Protein AF-A0A7Z7YHT8-F1 (afdb_monomer_lite)

Sequence (40 aa):
MDNAVLNSEFIATKAGNITVYNYDSETREYISTSTEYLAV

Organism: Escherichia albertii (NCBI:txid208962)

Radius of gyration: 12.38 Å; chains: 1; bounding box: 26×18×29 Å

Foldseek 3Di:
DDQFDADPVRATPRWDWDKDFDADPVVRDGDDIDIDTDDD

Secondary structure (DSSP, 8-state):
-PBPEE-TTS-EEE-EEEEEEEEETTTTEEEEEEEEEE--

pLDDT: mean 96.64, std 4.4, range [70.25, 98.38]

InterPro domains:
  IPR060498 Tail fiber assembly protein, N-terminal domain [PF28596] (4-40)

Structure (mmCIF, N/CA/C/O backbone):
data_AF-A0A7Z7YHT8-F1
#
_entry.id   AF-A0A7Z7YHT8-F1
#
loop_
_atom_site.group_PDB
_atom_site.id
_atom_site.type_symbol
_atom_site.label_atom_id
_atom_site.label_alt_id
_atom_site.label_comp_id
_atom_site.label_asym_id
_atom_site.label_entity_id
_atom_site.label_seq_id
_atom_site.pdbx_PDB_ins_code
_atom_site.Cartn_x
_atom_site.Cartn_y
_atom_site.Cartn_z
_atom_site.occupancy
_atom_site.B_iso_or_equiv
_atom_site.auth_seq_id
_atom_site.auth_comp_id
_atom_site.auth_asym_id
_atom_site.auth_atom_id
_atom_site.pdbx_PDB_model_num
ATOM 1 N N . MET A 1 1 ? -1.296 -11.489 11.538 1.00 70.25 1 MET A N 1
ATOM 2 C CA . MET A 1 1 ? -1.128 -10.053 11.244 1.00 70.25 1 MET A CA 1
ATOM 3 C C . MET A 1 1 ? -2.447 -9.576 10.683 1.00 70.25 1 MET A C 1
ATOM 5 O O . MET A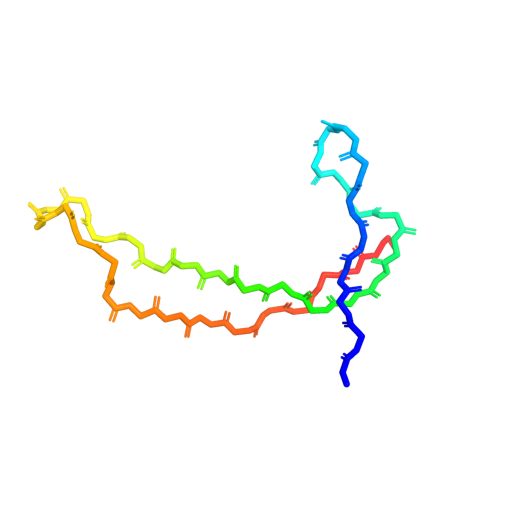 1 1 ? -2.906 -10.175 9.721 1.00 70.25 1 MET A O 1
ATOM 9 N N . ASP A 1 2 ? -3.074 -8.590 11.316 1.00 92.12 2 ASP A N 1
ATOM 10 C CA . ASP A 1 2 ? -4.356 -8.056 10.851 1.00 92.12 2 ASP A CA 1
ATOM 11 C C . ASP A 1 2 ? -4.120 -7.038 9.731 1.00 92.12 2 ASP A C 1
ATOM 13 O O . ASP A 1 2 ? -3.181 -6.246 9.806 1.00 92.12 2 ASP A O 1
ATOM 17 N N . ASN A 1 3 ? -4.971 -7.056 8.706 1.00 96.88 3 ASN A N 1
ATOM 18 C CA . ASN A 1 3 ? -4.949 -6.061 7.634 1.00 96.88 3 ASN A CA 1
ATOM 19 C C . ASN A 1 3 ? -5.694 -4.796 8.066 1.00 96.88 3 ASN A C 1
ATOM 21 O O . ASN A 1 3 ? -6.696 -4.880 8.787 1.00 96.88 3 ASN A O 1
ATOM 25 N N . ALA A 1 4 ? -5.227 -3.639 7.596 1.00 98.00 4 ALA A N 1
ATOM 26 C CA . ALA A 1 4 ? -5.963 -2.392 7.765 1.00 98.00 4 ALA A CA 1
ATOM 27 C C . ALA A 1 4 ? -7.289 -2.438 6.982 1.00 98.00 4 ALA A C 1
ATOM 29 O O . ALA A 1 4 ? -7.378 -3.058 5.921 1.00 98.00 4 ALA A O 1
ATOM 30 N N . VAL A 1 5 ? -8.320 -1.766 7.496 1.00 97.94 5 VAL A N 1
ATOM 31 C CA . VAL A 1 5 ? -9.601 -1.577 6.788 1.00 97.94 5 VAL A CA 1
ATOM 32 C C . VAL A 1 5 ? -9.713 -0.113 6.405 1.00 97.94 5 VAL A C 1
ATOM 34 O O . VAL A 1 5 ? -9.608 0.744 7.279 1.00 97.94 5 VAL A O 1
ATOM 37 N N . LEU A 1 6 ? -9.942 0.177 5.125 1.00 97.81 6 LEU A N 1
ATOM 38 C CA . LEU A 1 6 ? -10.089 1.539 4.614 1.00 97.81 6 LEU A CA 1
ATOM 39 C C . LEU A 1 6 ? -11.561 1.855 4.317 1.00 97.81 6 LEU A C 1
ATOM 41 O O . LEU A 1 6 ? -12.328 0.961 3.955 1.00 97.81 6 LEU A O 1
ATOM 45 N N . ASN A 1 7 ? -11.956 3.119 4.460 1.00 97.50 7 ASN A N 1
ATOM 46 C CA . ASN A 1 7 ? -13.246 3.608 3.966 1.00 97.50 7 ASN A CA 1
ATOM 47 C C . ASN A 1 7 ? -13.194 3.914 2.450 1.00 97.50 7 ASN A C 1
ATOM 49 O O . ASN A 1 7 ? -12.189 3.658 1.786 1.00 97.50 7 ASN A O 1
ATOM 53 N N . SER A 1 8 ? -14.274 4.482 1.900 1.00 98.06 8 SER A N 1
ATOM 54 C CA . SER A 1 8 ? -14.358 4.875 0.481 1.00 98.06 8 SER A CA 1
ATOM 55 C C . SER A 1 8 ? -13.339 5.937 0.059 1.00 98.06 8 SER A C 1
ATOM 57 O O . SER A 1 8 ? -13.024 6.030 -1.121 1.00 98.06 8 SER A O 1
ATOM 59 N N . GLU A 1 9 ? -12.808 6.699 1.015 1.00 97.69 9 GLU A N 1
ATOM 60 C CA . GLU A 1 9 ? -11.816 7.758 0.804 1.00 97.69 9 GLU A CA 1
ATOM 61 C C . GLU A 1 9 ? -10.376 7.258 1.007 1.00 97.69 9 GLU A C 1
ATOM 63 O O . GLU A 1 9 ? -9.447 8.058 1.086 1.00 97.69 9 GLU A O 1
ATOM 68 N N . PHE A 1 10 ? -10.179 5.940 1.131 1.00 95.62 10 PHE A N 1
ATOM 69 C CA . PHE A 1 10 ? -8.885 5.306 1.410 1.00 95.62 10 PHE A CA 1
ATOM 70 C C . PHE A 1 10 ? -8.249 5.706 2.755 1.00 95.62 10 PHE A C 1
ATOM 72 O O . PHE A 1 10 ? -7.034 5.619 2.926 1.00 95.62 10 PHE A O 1
ATOM 79 N N . ILE A 1 11 ? -9.065 6.088 3.742 1.00 96.44 11 ILE A N 1
ATOM 80 C CA . ILE A 1 11 ? -8.627 6.400 5.111 1.00 96.44 11 ILE A CA 1
ATOM 81 C C . ILE A 1 11 ? -8.830 5.175 6.007 1.00 96.44 11 ILE A C 1
ATOM 83 O O . ILE A 1 11 ? -9.877 4.524 5.946 1.00 96.44 11 ILE A O 1
ATOM 87 N N . ALA A 1 12 ? -7.849 4.868 6.860 1.00 97.75 12 ALA A N 1
ATOM 88 C CA . ALA A 1 12 ? -7.934 3.757 7.802 1.00 97.75 12 ALA A CA 1
ATOM 89 C C . ALA A 1 12 ? -9.069 3.939 8.821 1.00 97.75 12 ALA A C 1
ATOM 91 O O . ALA A 1 12 ? -9.198 4.968 9.471 1.00 97.75 12 ALA A O 1
ATOM 92 N N . THR A 1 13 ? -9.875 2.893 8.977 1.00 98.06 13 THR A N 1
ATOM 93 C CA . THR A 1 13 ? -10.938 2.758 9.989 1.00 98.06 13 THR A CA 1
ATOM 94 C C . THR A 1 13 ? -10.651 1.627 10.979 1.00 98.06 13 THR A C 1
ATOM 96 O O . THR A 1 13 ? -11.220 1.593 12.068 1.00 98.06 13 THR A O 1
ATOM 99 N N . LYS A 1 14 ? -9.733 0.716 10.629 1.00 97.69 14 LYS A N 1
ATOM 100 C CA . LYS A 1 14 ? -9.130 -0.279 11.523 1.00 97.69 14 LYS A CA 1
ATOM 101 C C . LYS A 1 14 ? -7.623 -0.307 11.275 1.00 97.69 14 LYS A C 1
ATOM 103 O O . LYS A 1 14 ? -7.211 -0.433 10.122 1.00 97.69 14 LYS A O 1
ATOM 108 N N . ALA A 1 15 ? -6.834 -0.236 12.349 1.00 97.62 15 ALA A N 1
ATOM 109 C CA . ALA A 1 15 ? -5.381 -0.319 12.270 1.00 97.62 15 ALA A CA 1
ATOM 110 C C . ALA A 1 15 ? -4.938 -1.723 11.843 1.00 97.62 15 ALA A C 1
ATOM 112 O O . ALA A 1 15 ? -5.574 -2.725 12.188 1.00 97.62 15 ALA A O 1
ATOM 113 N N . GLY A 1 16 ? -3.844 -1.797 11.098 1.00 97.81 16 GLY A N 1
ATOM 114 C CA . GLY A 1 16 ? -3.324 -3.055 10.587 1.00 97.81 16 GLY A CA 1
ATOM 115 C C . GLY A 1 16 ? -2.280 -2.835 9.509 1.00 97.81 16 GLY A C 1
ATOM 116 O O . GLY A 1 16 ? -1.828 -1.718 9.278 1.00 97.81 16 GLY A O 1
ATOM 117 N N . ASN A 1 17 ? -1.890 -3.912 8.844 1.00 98.00 17 ASN A N 1
ATOM 118 C CA . ASN A 1 17 ? -0.873 -3.862 7.807 1.00 98.00 17 ASN A CA 1
ATOM 119 C C . ASN A 1 17 ? -1.478 -3.605 6.423 1.00 98.00 17 ASN A C 1
ATOM 121 O O . ASN A 1 17 ? -2.594 -4.045 6.129 1.00 98.00 17 ASN A O 1
ATOM 125 N N . ILE A 1 18 ? -0.700 -2.945 5.572 1.00 97.06 18 ILE A N 1
ATOM 126 C CA . ILE A 1 18 ? -0.935 -2.801 4.136 1.00 97.06 18 ILE A CA 1
ATOM 127 C C . ILE A 1 18 ? 0.290 -3.289 3.360 1.00 97.06 18 ILE A C 1
ATOM 129 O O . ILE A 1 18 ? 1.411 -3.289 3.874 1.00 97.06 18 ILE A O 1
ATOM 133 N N . THR A 1 19 ? 0.078 -3.692 2.110 1.00 97.12 19 THR A N 1
ATOM 134 C CA . THR A 1 19 ? 1.166 -3.940 1.161 1.00 97.12 19 THR A CA 1
ATOM 135 C C . THR A 1 19 ? 1.401 -2.678 0.349 1.00 97.12 19 THR A C 1
ATOM 137 O O . THR A 1 19 ? 0.493 -2.206 -0.334 1.00 97.12 19 THR A O 1
ATOM 140 N N . VAL A 1 20 ? 2.618 -2.148 0.405 1.00 97.44 20 VAL A N 1
ATOM 141 C CA . VAL A 1 20 ? 3.056 -1.043 -0.449 1.00 97.44 20 VAL A CA 1
ATOM 142 C C . VAL A 1 20 ? 3.861 -1.628 -1.602 1.00 97.44 20 VAL A C 1
ATOM 144 O O . VAL A 1 20 ? 4.775 -2.427 -1.395 1.00 97.44 20 VAL A O 1
ATOM 147 N N . TYR A 1 21 ? 3.492 -1.255 -2.825 1.00 97.94 21 TYR A N 1
ATOM 148 C CA . TYR A 1 21 ? 4.184 -1.656 -4.045 1.00 97.94 21 TYR A CA 1
ATOM 149 C C . TYR A 1 21 ? 5.094 -0.516 -4.495 1.00 97.94 21 TYR A C 1
ATOM 151 O O . TYR A 1 21 ? 4.614 0.570 -4.822 1.00 97.94 21 TYR A O 1
ATOM 159 N N . ASN A 1 22 ? 6.402 -0.761 -4.533 1.00 97.56 22 ASN A N 1
ATOM 160 C CA . ASN A 1 22 ? 7.373 0.232 -4.980 1.00 97.56 22 ASN A CA 1
ATOM 161 C C . ASN A 1 22 ? 7.417 0.239 -6.508 1.00 97.56 22 ASN A C 1
ATOM 163 O O . ASN A 1 22 ? 7.855 -0.737 -7.121 1.00 97.56 22 ASN A O 1
ATOM 167 N N . TYR A 1 23 ? 6.938 1.328 -7.105 1.00 97.88 23 TYR A N 1
ATOM 168 C CA . TYR A 1 23 ? 6.924 1.546 -8.548 1.00 97.88 23 TYR A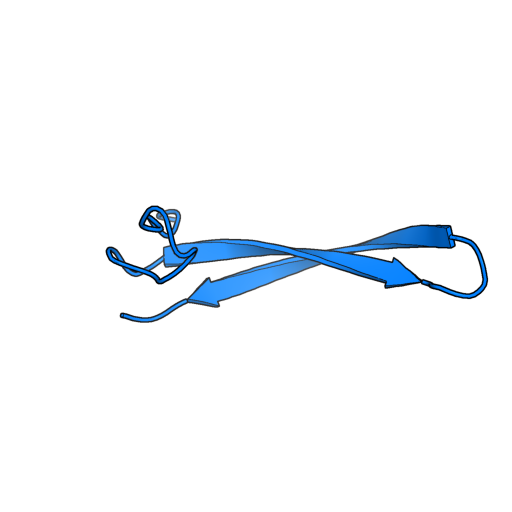 CA 1
ATOM 169 C C . TYR A 1 23 ? 8.121 2.396 -8.977 1.00 97.88 23 TYR A C 1
ATOM 171 O O . TYR A 1 23 ? 8.325 3.492 -8.453 1.00 97.88 23 TYR A O 1
ATOM 179 N N . ASP A 1 24 ? 8.878 1.899 -9.948 1.00 98.19 24 ASP A N 1
ATOM 180 C CA . ASP A 1 24 ? 9.926 2.639 -10.637 1.00 98.19 24 ASP A CA 1
ATOM 181 C C . ASP A 1 24 ? 9.351 3.290 -11.903 1.00 98.19 24 ASP A C 1
ATOM 183 O O . ASP A 1 24 ? 8.860 2.624 -12.819 1.00 98.19 24 ASP A O 1
ATOM 187 N N . SER A 1 25 ? 9.395 4.621 -11.952 1.00 97.81 25 SER A N 1
ATOM 188 C CA . SER A 1 25 ? 8.827 5.402 -13.048 1.00 97.81 25 SER A CA 1
ATOM 189 C C . SER A 1 25 ? 9.695 5.435 -14.304 1.00 97.81 25 SER A C 1
ATOM 191 O O . SER A 1 25 ? 9.158 5.734 -15.375 1.00 97.81 25 SER A O 1
ATOM 193 N N . GLU A 1 26 ? 10.98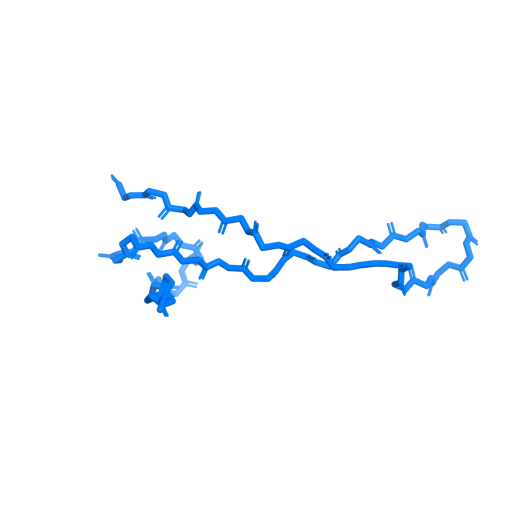8 5.113 -14.204 1.00 98.38 26 GLU A N 1
ATOM 194 C CA .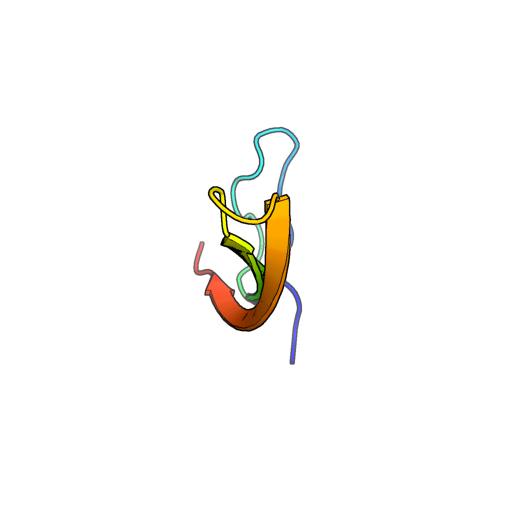 GLU A 1 26 ? 11.902 5.059 -15.348 1.00 98.38 26 GLU A CA 1
ATOM 195 C C . GLU A 1 26 ? 11.627 3.814 -16.198 1.00 98.38 26 GLU A C 1
ATOM 197 O O . GLU A 1 26 ? 11.401 3.909 -17.406 1.00 98.38 26 GLU A O 1
ATOM 202 N N . THR A 1 27 ? 11.566 2.654 -15.546 1.00 98.06 27 THR A N 1
ATOM 203 C CA . THR A 1 27 ? 11.324 1.351 -16.186 1.00 98.06 27 THR A CA 1
ATOM 204 C C . THR A 1 27 ? 9.838 1.035 -16.368 1.00 98.06 27 THR A C 1
ATOM 206 O O . THR A 1 27 ? 9.481 0.241 -17.238 1.00 98.06 27 THR A O 1
ATOM 209 N N . ARG A 1 28 ? 8.959 1.716 -15.618 1.00 97.44 28 ARG A N 1
ATOM 210 C CA . ARG A 1 28 ? 7.514 1.446 -15.516 1.00 97.44 28 ARG A CA 1
ATOM 211 C C . ARG A 1 28 ? 7.191 0.088 -14.891 1.00 97.44 28 ARG A C 1
ATOM 213 O O . ARG A 1 28 ? 6.2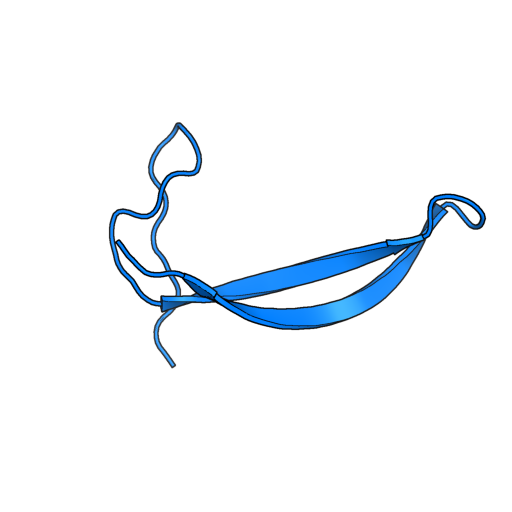26 -0.568 -15.287 1.00 97.44 28 ARG A O 1
ATOM 220 N N . GLU A 1 29 ? 7.975 -0.314 -13.897 1.00 98.12 29 GLU A N 1
ATOM 221 C CA . GLU A 1 29 ? 7.877 -1.621 -13.246 1.00 98.12 29 GLU A CA 1
ATOM 222 C C . GLU A 1 29 ? 7.627 -1.507 -11.738 1.00 98.12 29 GLU A C 1
ATOM 224 O O . GLU A 1 29 ? 7.990 -0.528 -11.089 1.00 98.12 29 GLU A O 1
ATOM 229 N N . TYR A 1 30 ? 7.026 -2.547 -11.155 1.00 97.88 30 TYR A N 1
ATOM 230 C CA . TYR A 1 30 ? 6.997 -2.728 -9.705 1.00 97.88 30 TYR A CA 1
ATOM 231 C C . TYR A 1 30 ? 8.199 -3.571 -9.284 1.00 97.88 30 TYR A C 1
ATOM 233 O O . TYR A 1 30 ? 8.273 -4.752 -9.622 1.00 97.88 30 TYR A O 1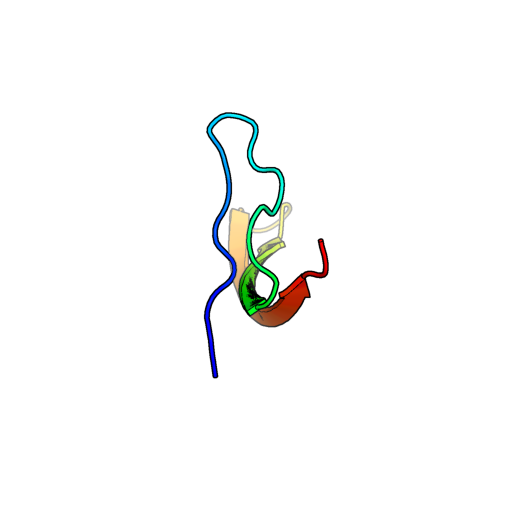
ATOM 241 N N . ILE A 1 31 ? 9.129 -2.978 -8.540 1.00 97.88 31 ILE A N 1
ATOM 242 C CA . ILE A 1 31 ? 10.444 -3.584 -8.272 1.00 97.88 31 ILE A CA 1
ATOM 243 C C . ILE A 1 31 ? 10.525 -4.302 -6.921 1.00 97.88 31 ILE A C 1
ATOM 245 O O . ILE A 1 31 ? 11.401 -5.138 -6.708 1.00 97.88 31 ILE A O 1
ATOM 249 N N . SER A 1 32 ? 9.636 -3.980 -5.980 1.00 98.06 32 SER A N 1
ATOM 250 C CA . SER A 1 32 ? 9.572 -4.636 -4.670 1.00 98.06 32 SER A CA 1
ATOM 251 C C . SER A 1 32 ? 8.256 -4.347 -3.946 1.00 98.06 32 SER A C 1
ATOM 253 O O . SER A 1 32 ? 7.471 -3.490 -4.357 1.00 98.06 32 SER A O 1
ATOM 255 N N . THR A 1 33 ? 8.036 -5.049 -2.834 1.00 97.94 33 THR A N 1
ATOM 256 C CA . THR A 1 33 ? 6.919 -4.810 -1.914 1.00 97.94 33 THR A CA 1
ATOM 257 C C . THR A 1 33 ? 7.416 -4.639 -0.485 1.00 97.94 33 THR A C 1
ATOM 259 O O . THR A 1 33 ? 8.305 -5.378 -0.058 1.00 97.94 33 THR A O 1
ATOM 262 N N . SER A 1 34 ? 6.786 -3.751 0.278 1.00 97.56 34 SER A N 1
ATOM 263 C CA . SER A 1 34 ? 6.942 -3.649 1.733 1.00 97.56 34 SER A CA 1
ATOM 264 C C . SER A 1 34 ? 5.617 -3.932 2.441 1.00 97.56 34 SER A C 1
ATOM 266 O O . SER A 1 34 ? 4.531 -3.796 1.876 1.00 97.56 34 SER A O 1
ATOM 268 N N . THR A 1 35 ? 5.712 -4.376 3.694 1.00 97.62 35 THR A N 1
ATOM 269 C CA . THR A 1 35 ? 4.573 -4.418 4.617 1.00 97.62 35 THR A CA 1
ATOM 270 C C . THR A 1 35 ? 4.706 -3.243 5.570 1.00 97.62 35 THR A C 1
ATOM 272 O O . THR A 1 35 ? 5.708 -3.148 6.276 1.00 97.62 35 THR A O 1
ATOM 275 N N . GLU A 1 36 ? 3.710 -2.366 5.590 1.00 97.44 36 GLU A N 1
ATOM 276 C CA . GLU A 1 36 ? 3.704 -1.165 6.427 1.00 97.44 36 GLU A CA 1
ATOM 277 C C . GLU A 1 36 ? 2.494 -1.173 7.354 1.00 97.44 36 GLU A C 1
ATOM 279 O O . GLU A 1 36 ? 1.409 -1.617 6.975 1.00 97.44 36 GLU A O 1
ATOM 284 N N . TYR A 1 37 ? 2.688 -0.704 8.586 1.00 96.88 37 TYR A N 1
ATOM 285 C CA . TYR A 1 37 ? 1.627 -0.631 9.582 1.00 96.88 37 TYR A CA 1
ATOM 286 C C . TYR A 1 37 ? 0.928 0.727 9.514 1.00 96.88 37 TYR A C 1
ATOM 288 O O . TYR A 1 37 ? 1.563 1.767 9.689 1.00 96.88 37 TYR A O 1
ATOM 296 N N . LEU A 1 38 ? -0.387 0.708 9.308 1.00 97.06 38 LEU A N 1
ATOM 297 C CA . LEU A 1 38 ? -1.238 1.888 9.246 1.00 97.06 38 LEU A CA 1
ATOM 298 C C . LEU A 1 38 ? -2.050 2.016 10.544 1.00 97.06 38 LEU A C 1
ATOM 300 O O . LEU A 1 38 ? -2.829 1.124 10.891 1.00 97.06 38 LEU A O 1
ATOM 304 N N . ALA A 1 39 ? -1.851 3.120 11.267 1.00 95.62 39 ALA A N 1
ATOM 305 C CA . ALA A 1 39 ? -2.635 3.487 12.449 1.00 95.62 39 ALA A CA 1
ATOM 306 C C . ALA A 1 39 ? -3.951 4.199 12.058 1.00 95.62 39 ALA A C 1
ATOM 308 O O . ALA A 1 39 ? -4.104 4.618 10.911 1.00 95.62 39 ALA A O 1
ATOM 309 N N . VAL A 1 40 ? -4.889 4.313 13.010 1.00 93.31 40 VAL A N 1
ATOM 310 C CA . VAL A 1 40 ? -6.176 5.034 12.875 1.00 93.31 40 VAL A CA 1
ATOM 311 C C . VAL A 1 40 ? -6.119 6.330 13.663 1.00 93.31 40 VAL A C 1
ATOM 313 O O . VAL A 1 40 ? -5.626 6.266 14.813 1.00 93.31 40 VAL A O 1
#